Protein AF-A0A524FUI9-F1 (afdb_monomer)

pLDDT: mean 94.09, std 4.34, range [63.5, 97.94]

Solvent-accessible surface area (backbone atoms only — not comparable to full-atom values): 6825 Å² total; per-residue (Å²): 134,60,67,53,51,72,66,49,42,49,51,26,49,53,49,19,54,51,20,47,54,53,11,43,43,25,51,77,42,32,68,63,52,39,66,74,31,50,57,81,75,86,47,66,69,60,36,28,51,50,11,48,54,35,33,50,52,14,52,47,25,48,52,26,44,72,65,36,36,34,75,60,32,49,55,49,49,52,52,48,41,52,49,35,51,52,52,38,52,52,60,58,56,42,69,81,78,55,77,71,49,74,58,25,52,54,47,51,52,49,53,41,52,53,38,49,53,53,35,51,50,50,50,51,46,50,56,52,59,74,74,107

Secondary structure (DSSP, 8-state):
-PBPPHHHHHHHHHHHHHHHHHHHHHHH-HHHHHHHHT-SS--HHHHHHHHHHHHHHHHHHHHHHHH-BHHHHHHHHHHHHHHHHHHHHHHHHHTTT----HHHHHHHHHHHHHHHHHHHHHHHHHHHHHH-

Nearest PDB structures (foldseek):
  2rld-assembly1_B  TM=6.235E-01  e=1.050E+00  Bacteroides thetaiotaomicron VPI-5482
  8esv-assembly1_B  TM=5.122E-01  e=4.784E-01  Homo sapiens
  2rld-assembly1_D  TM=5.253E-01  e=2.842E+00  Bacteroides thetaiotaomicron VPI-5482

Foldseek 3Di:
DDFQDPLLLVLLQVLLVVLLVQLCCQQPPVVVVCVQQVDPDDDSVVSNVVSVVSNVLSVQSVVCSVVRDPVSSLVSLVVLLVVLVVLLVVLVVCVVPDDDDPSNVVVSVVSNVVSVVSNVSSVVSSVVSVVD

Sequence (132 aa):
MTELSKELKIVLIINGIAAFIYGFLFLVIPEIYYDLSDEPYPNVHLQRLWGGTITLLGIFALIAWKRGEWETGKIMVELAMGWLLLVCILSLASFAYVKRSPTNIASTWSDVIVTLIFFLMDLYFYLKQKKG

Structure (mmCIF, N/CA/C/O backbone):
data_AF-A0A524FUI9-F1
#
_entry.id   AF-A0A524FUI9-F1
#
loop_
_atom_site.group_PDB
_atom_site.id
_atom_site.type_symbol
_atom_site.label_atom_id
_atom_site.label_alt_id
_atom_site.label_comp_id
_atom_site.label_asym_id
_atom_site.label_entity_id
_atom_site.label_seq_id
_atom_site.pdbx_PDB_ins_code
_atom_site.Cartn_x
_atom_site.Cartn_y
_atom_site.Cartn_z
_atom_site.occupancy
_atom_site.B_iso_or_equiv
_atom_site.auth_seq_id
_atom_site.auth_comp_id
_atom_site.auth_asym_id
_atom_site.auth_atom_id
_atom_site.pdbx_PDB_model_num
ATOM 1 N N . MET A 1 1 ? -14.002 -3.327 26.709 1.00 63.50 1 MET A N 1
ATOM 2 C CA . MET A 1 1 ? -13.235 -3.428 25.450 1.00 63.50 1 MET A CA 1
ATOM 3 C C . MET A 1 1 ? -13.613 -2.231 24.604 1.00 63.50 1 MET A C 1
ATOM 5 O O . MET A 1 1 ? -14.802 -1.975 24.480 1.00 63.50 1 MET A O 1
ATOM 9 N N . THR A 1 2 ? -12.641 -1.460 24.120 1.00 85.62 2 THR A N 1
ATOM 10 C CA . THR A 1 2 ? -12.917 -0.263 23.310 1.00 85.62 2 THR A CA 1
ATOM 11 C C . THR A 1 2 ? -13.270 -0.688 21.888 1.00 85.62 2 THR A C 1
ATOM 13 O O . THR A 1 2 ? -12.555 -1.493 21.290 1.00 85.62 2 THR A O 1
ATOM 16 N N . GLU A 1 3 ? -14.375 -0.178 21.353 1.00 92.12 3 GLU A N 1
ATOM 17 C CA . GLU A 1 3 ? -14.762 -0.425 19.964 1.00 92.12 3 GLU A CA 1
ATOM 18 C C . GLU A 1 3 ? -14.020 0.506 18.999 1.00 92.12 3 GLU A C 1
ATOM 20 O O . GLU A 1 3 ? -13.681 1.645 19.328 1.00 92.12 3 GLU A O 1
ATOM 25 N N . LEU A 1 4 ? -13.806 0.031 17.771 1.00 93.69 4 LEU A N 1
ATOM 26 C CA . LEU A 1 4 ? -13.337 0.857 16.663 1.00 93.69 4 LEU A CA 1
ATOM 27 C C . LEU A 1 4 ? -14.370 1.939 16.324 1.00 93.69 4 LEU A C 1
ATOM 29 O O . LEU A 1 4 ? -15.551 1.631 16.121 1.00 93.69 4 LEU A O 1
ATOM 33 N N . SER A 1 5 ? -13.911 3.185 16.167 1.00 94.94 5 SER A N 1
ATOM 34 C CA . SER A 1 5 ? -14.737 4.269 15.628 1.00 94.94 5 SER A CA 1
ATOM 35 C C . SER A 1 5 ? -15.309 3.919 14.259 1.00 94.94 5 SER A C 1
ATOM 37 O O . SER A 1 5 ? -14.756 3.129 13.483 1.00 94.94 5 SER A O 1
ATOM 39 N N . LYS A 1 6 ? -16.438 4.555 13.944 1.00 95.19 6 LYS A N 1
ATOM 40 C CA . LYS A 1 6 ? -17.103 4.412 12.650 1.00 95.19 6 LYS A CA 1
ATOM 41 C C . LYS A 1 6 ? -16.163 4.795 11.508 1.00 95.19 6 LYS A C 1
ATOM 43 O O . LYS A 1 6 ? -16.146 4.123 10.482 1.00 95.19 6 LYS A O 1
ATOM 48 N N . GLU A 1 7 ? -15.364 5.836 11.697 1.00 95.44 7 GLU A N 1
ATOM 49 C CA . GLU A 1 7 ? -14.415 6.315 10.701 1.00 95.44 7 GLU A CA 1
ATOM 50 C C . GLU A 1 7 ? -13.291 5.312 10.453 1.00 95.44 7 GLU A C 1
ATOM 52 O O . GLU A 1 7 ? -13.014 4.994 9.301 1.00 95.44 7 GLU A O 1
ATOM 57 N N . LEU A 1 8 ? -12.701 4.732 11.503 1.00 95.06 8 LEU A N 1
ATOM 58 C CA . LEU A 1 8 ? -11.654 3.726 11.327 1.00 95.06 8 LEU A CA 1
ATOM 59 C C . LEU A 1 8 ? -12.200 2.434 10.695 1.00 95.06 8 LEU A C 1
ATOM 61 O O . LEU A 1 8 ? -11.531 1.814 9.874 1.00 95.06 8 LEU A O 1
ATOM 65 N N . LYS A 1 9 ? -13.454 2.062 10.991 1.00 95.69 9 LYS A N 1
ATOM 66 C CA . LYS A 1 9 ? -14.152 0.972 10.285 1.00 95.69 9 LYS A CA 1
ATOM 67 C C . LYS A 1 9 ? -14.295 1.261 8.785 1.00 95.69 9 LYS A C 1
ATOM 69 O O . LYS A 1 9 ? -14.101 0.352 7.983 1.00 95.69 9 LYS A O 1
ATOM 74 N N . ILE A 1 10 ? -14.610 2.501 8.402 1.00 96.44 10 ILE A N 1
ATOM 75 C CA . ILE A 1 10 ? -14.684 2.916 6.991 1.00 96.44 10 ILE A CA 1
ATOM 76 C C . ILE A 1 10 ? -13.304 2.823 6.334 1.00 96.44 10 ILE A C 1
ATOM 78 O O . ILE A 1 10 ? -13.187 2.253 5.255 1.00 96.44 10 ILE A O 1
ATOM 82 N N . VAL A 1 11 ? -12.257 3.311 6.999 1.00 96.06 11 VAL A N 1
ATOM 83 C CA . VAL A 1 11 ? -10.871 3.228 6.509 1.00 96.06 11 VAL A CA 1
ATOM 84 C C . VAL A 1 11 ? -10.448 1.781 6.256 1.00 96.06 11 VAL A C 1
ATOM 86 O O . VAL A 1 11 ? -9.903 1.479 5.199 1.00 96.06 11 VAL A O 1
ATOM 89 N N . LEU A 1 12 ? -10.763 0.859 7.171 1.00 96.25 12 LEU A N 1
ATOM 90 C CA . LEU A 1 12 ? -10.490 -0.570 6.986 1.00 96.25 12 LEU A CA 1
ATOM 91 C C . LEU A 1 12 ? -11.220 -1.156 5.767 1.00 96.25 12 LEU A C 1
ATOM 93 O O . LEU A 1 12 ? -10.640 -1.964 5.046 1.00 96.25 12 LEU A O 1
ATOM 97 N N . ILE A 1 13 ? -12.460 -0.734 5.496 1.00 97.19 13 ILE A N 1
ATOM 98 C CA . ILE A 1 13 ? -13.181 -1.143 4.281 1.00 97.19 13 ILE A CA 1
ATOM 99 C C . ILE A 1 13 ? -12.482 -0.602 3.029 1.00 97.19 13 ILE A C 1
ATOM 101 O O . ILE A 1 13 ? -12.284 -1.357 2.080 1.00 97.19 13 ILE A O 1
ATOM 105 N N . ILE A 1 14 ? -12.100 0.680 3.017 1.00 96.56 14 ILE A N 1
ATOM 106 C CA . ILE A 1 14 ? -11.429 1.306 1.867 1.00 96.56 14 ILE A CA 1
ATOM 107 C C . ILE A 1 14 ? -10.099 0.593 1.585 1.00 96.56 14 ILE A C 1
ATOM 109 O O . ILE A 1 14 ? -9.850 0.211 0.442 1.00 96.56 14 ILE A O 1
ATOM 113 N N . ASN A 1 15 ? -9.294 0.339 2.622 1.00 95.94 15 ASN A N 1
ATOM 114 C CA . ASN A 1 15 ? -8.068 -0.457 2.521 1.00 95.94 15 ASN A CA 1
ATOM 115 C C . ASN A 1 15 ? -8.343 -1.860 1.985 1.00 95.94 15 ASN A C 1
ATOM 117 O O . ASN A 1 15 ? -7.658 -2.308 1.073 1.00 95.94 15 ASN A O 1
ATOM 121 N N . GLY A 1 16 ? -9.364 -2.541 2.511 1.00 96.62 16 GLY A N 1
ATOM 122 C CA . GLY A 1 16 ? -9.769 -3.863 2.041 1.00 96.62 16 GLY A CA 1
ATOM 123 C C . GLY A 1 16 ? -10.095 -3.871 0.548 1.00 96.62 16 GLY A C 1
ATOM 124 O O . GLY A 1 16 ? -9.541 -4.673 -0.196 1.00 96.62 16 GLY A O 1
ATOM 125 N N . ILE A 1 17 ? -10.949 -2.952 0.090 1.00 97.50 17 ILE A N 1
ATOM 126 C CA . ILE A 1 17 ? -11.345 -2.842 -1.322 1.00 97.50 17 ILE A CA 1
ATOM 127 C C . ILE A 1 17 ? -10.130 -2.559 -2.208 1.00 97.50 17 ILE A C 1
ATOM 129 O O . ILE A 1 17 ? -9.925 -3.262 -3.197 1.00 97.50 17 ILE A O 1
ATOM 133 N N . ALA A 1 18 ? -9.310 -1.569 -1.851 1.00 96.00 18 ALA A N 1
ATOM 134 C CA . ALA A 1 18 ? -8.112 -1.233 -2.611 1.00 96.00 18 ALA A CA 1
ATOM 135 C C . ALA A 1 18 ? -7.146 -2.421 -2.680 1.00 96.00 18 ALA A C 1
ATOM 137 O O . ALA A 1 18 ? -6.675 -2.776 -3.759 1.00 96.00 18 ALA A O 1
ATOM 138 N N . ALA A 1 19 ? -6.929 -3.097 -1.553 1.00 96.81 19 ALA A N 1
ATOM 139 C CA . ALA A 1 19 ? -6.092 -4.279 -1.480 1.00 96.81 19 ALA A CA 1
ATOM 140 C C . ALA A 1 19 ? -6.602 -5.420 -2.370 1.00 96.81 19 ALA A C 1
ATOM 142 O O . ALA A 1 19 ? -5.803 -6.071 -3.033 1.00 96.81 19 ALA A O 1
ATOM 143 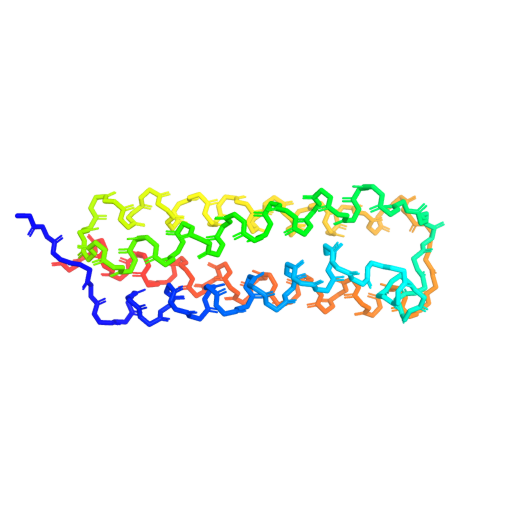N N . PHE A 1 20 ? -7.913 -5.656 -2.458 1.00 97.44 20 PHE A N 1
ATOM 144 C CA . PHE A 1 20 ? -8.436 -6.671 -3.378 1.00 97.44 20 PHE A CA 1
ATOM 145 C C . PHE A 1 20 ? -8.321 -6.264 -4.846 1.00 97.44 20 PHE A C 1
ATOM 147 O O . PHE A 1 20 ? -8.031 -7.124 -5.672 1.00 97.44 20 PHE A O 1
ATOM 154 N N . ILE A 1 21 ? -8.497 -4.982 -5.180 1.00 95.81 21 ILE A N 1
ATOM 155 C CA . ILE A 1 21 ? -8.314 -4.494 -6.554 1.00 95.81 21 ILE A CA 1
ATOM 156 C C . ILE A 1 21 ? -6.854 -4.675 -6.978 1.00 95.81 21 ILE A C 1
ATOM 158 O O . ILE A 1 21 ? -6.581 -5.384 -7.943 1.00 95.81 21 ILE A O 1
ATOM 162 N N . TYR A 1 22 ? -5.908 -4.099 -6.234 1.00 94.25 22 TYR A N 1
ATOM 163 C CA . TYR A 1 22 ? -4.483 -4.216 -6.551 1.00 94.25 22 TYR A CA 1
ATOM 164 C C . TYR A 1 22 ? -3.991 -5.660 -6.427 1.00 94.25 22 TYR A C 1
ATOM 166 O O . TYR A 1 22 ? -3.279 -6.151 -7.299 1.00 94.25 22 TYR A O 1
ATOM 174 N N . GLY A 1 23 ? -4.420 -6.372 -5.387 1.00 95.81 23 GLY A N 1
ATOM 175 C CA . GLY A 1 23 ? -4.128 -7.787 -5.196 1.00 95.81 23 GLY A CA 1
ATOM 176 C C . GLY A 1 23 ? -4.552 -8.622 -6.400 1.00 95.81 23 GLY A C 1
ATOM 177 O O . GLY A 1 23 ? -3.752 -9.406 -6.896 1.00 95.81 23 GLY A O 1
ATOM 178 N N . PHE A 1 24 ? -5.756 -8.401 -6.936 1.00 95.25 24 PHE A N 1
ATOM 179 C CA . PHE A 1 24 ? -6.227 -9.076 -8.145 1.00 95.25 24 PHE A CA 1
ATOM 180 C C . PHE A 1 24 ? -5.373 -8.741 -9.374 1.00 95.25 24 PHE A C 1
ATOM 182 O O . PHE A 1 24 ? -4.984 -9.657 -10.098 1.00 95.25 24 PHE A O 1
ATOM 189 N N . LEU A 1 25 ? -5.039 -7.461 -9.589 1.00 94.00 25 LEU A N 1
ATOM 190 C CA . LEU A 1 25 ? -4.197 -7.034 -10.714 1.00 94.00 25 LEU A CA 1
ATOM 191 C C . LEU A 1 25 ? -2.842 -7.754 -10.707 1.00 94.00 25 LEU A C 1
ATOM 193 O O . LEU A 1 25 ? -2.449 -8.343 -11.709 1.00 94.00 25 LEU A O 1
ATOM 197 N N . PHE A 1 26 ? -2.166 -7.771 -9.559 1.00 93.75 26 PHE A N 1
ATOM 198 C CA . PHE A 1 26 ? -0.837 -8.369 -9.423 1.00 93.75 26 PHE A CA 1
ATOM 199 C C . PHE A 1 26 ? -0.846 -9.902 -9.321 1.00 93.75 26 PHE A C 1
ATOM 201 O O . PHE A 1 26 ? 0.136 -10.551 -9.678 1.00 93.75 26 PHE A O 1
ATOM 208 N N . LEU A 1 27 ? -1.925 -10.506 -8.816 1.00 94.06 27 LEU A N 1
ATOM 209 C CA . LEU A 1 27 ? -1.993 -11.951 -8.583 1.00 94.06 27 LEU A CA 1
ATOM 210 C C . LEU A 1 27 ? -2.586 -12.721 -9.768 1.00 94.06 27 LEU A C 1
ATOM 212 O O . LEU A 1 27 ? -2.107 -13.812 -10.074 1.00 94.06 27 LEU A O 1
ATOM 216 N N . VAL A 1 28 ? -3.616 -12.176 -10.424 1.00 94.81 28 VAL A N 1
ATOM 217 C CA . VAL A 1 28 ? -4.395 -12.882 -11.458 1.00 94.81 28 VAL A CA 1
ATOM 218 C C . VAL A 1 28 ? -3.983 -12.482 -12.871 1.00 94.81 28 VAL A C 1
ATOM 220 O O . VAL A 1 28 ? -3.934 -13.348 -13.740 1.00 94.81 28 VAL A O 1
ATOM 223 N N . ILE A 1 29 ? -3.672 -11.203 -13.098 1.00 94.44 29 ILE A N 1
ATOM 224 C CA . ILE A 1 29 ? -3.285 -10.677 -14.420 1.00 94.44 29 ILE A CA 1
ATOM 225 C C . ILE A 1 29 ? -1.965 -9.872 -14.411 1.00 94.44 29 ILE A C 1
ATOM 227 O O . ILE A 1 29 ? -1.908 -8.785 -14.997 1.00 94.44 29 ILE A O 1
ATOM 231 N N . PRO A 1 30 ? -0.889 -10.382 -13.776 1.00 93.50 30 PRO A N 1
ATOM 232 C CA . PRO A 1 30 ? 0.386 -9.670 -13.665 1.00 93.50 30 PRO A CA 1
ATOM 233 C C . PRO A 1 30 ? 0.998 -9.300 -15.018 1.00 93.50 30 PRO A C 1
ATOM 235 O O . PRO A 1 30 ? 1.579 -8.229 -15.152 1.00 93.50 30 PRO A O 1
ATOM 238 N N . GLU A 1 31 ? 0.831 -10.147 -16.034 1.00 92.75 31 GLU A N 1
ATOM 239 C CA . GLU A 1 31 ? 1.398 -9.945 -17.368 1.00 92.75 31 GLU A CA 1
ATOM 240 C C . GLU A 1 31 ? 0.779 -8.720 -18.063 1.00 92.75 31 GLU A C 1
ATOM 242 O O . GLU A 1 31 ? 1.486 -7.910 -18.654 1.00 92.75 31 GLU A O 1
ATOM 247 N N . ILE A 1 32 ? -0.536 -8.525 -17.913 1.00 91.62 32 ILE A N 1
ATOM 248 C CA . ILE A 1 32 ? -1.240 -7.361 -18.473 1.00 91.62 32 ILE A CA 1
ATOM 249 C C . ILE A 1 32 ? -0.779 -6.079 -17.773 1.00 91.62 32 ILE A C 1
ATOM 251 O O . ILE A 1 32 ? -0.546 -5.058 -18.417 1.00 91.62 32 ILE A O 1
ATOM 255 N N . TYR A 1 33 ? -0.651 -6.121 -16.446 1.00 88.31 33 TYR A N 1
ATOM 256 C CA . TYR A 1 33 ? -0.203 -4.967 -15.667 1.00 88.31 33 TYR A CA 1
ATOM 257 C C . TYR A 1 33 ? 1.249 -4.584 -15.986 1.00 88.31 33 TYR A C 1
ATOM 259 O O . TYR A 1 33 ? 1.578 -3.404 -16.129 1.00 88.31 33 TYR A O 1
ATOM 267 N N . TYR A 1 34 ? 2.106 -5.591 -16.138 1.00 88.31 34 TYR A N 1
ATOM 268 C CA . TYR A 1 34 ? 3.488 -5.448 -16.572 1.00 88.31 34 TYR A CA 1
ATOM 269 C C . TYR A 1 34 ? 3.592 -4.705 -17.913 1.00 88.31 34 TYR A C 1
ATOM 271 O O . TYR A 1 34 ? 4.278 -3.686 -17.994 1.00 88.31 34 TYR A O 1
ATOM 279 N N . ASP A 1 35 ? 2.862 -5.168 -18.930 1.00 91.31 35 ASP A N 1
ATOM 280 C CA . ASP A 1 35 ? 2.903 -4.580 -20.273 1.00 91.31 35 ASP A CA 1
ATOM 281 C C . ASP A 1 35 ? 2.386 -3.130 -20.276 1.00 91.31 35 ASP A C 1
ATOM 283 O O . ASP A 1 35 ? 2.924 -2.267 -20.967 1.00 91.31 35 ASP A O 1
ATOM 287 N N . LEU A 1 36 ? 1.361 -2.835 -19.467 1.00 91.38 36 LEU A N 1
ATOM 288 C CA . LEU A 1 36 ? 0.798 -1.486 -19.331 1.00 91.38 36 LEU A CA 1
ATOM 289 C C . LEU A 1 36 ? 1.756 -0.498 -18.653 1.00 91.38 36 LEU A C 1
ATOM 291 O O . LEU A 1 36 ? 1.747 0.691 -18.978 1.00 91.38 36 LEU A O 1
ATOM 295 N N . SER A 1 37 ? 2.546 -0.973 -17.689 1.00 91.94 37 SER A N 1
ATOM 296 C CA . SER A 1 37 ? 3.455 -0.144 -16.888 1.00 91.94 37 SER A CA 1
ATOM 297 C C . SER A 1 37 ? 4.885 -0.093 -17.434 1.00 91.94 37 SER A C 1
ATOM 299 O O . SER A 1 37 ? 5.708 0.646 -16.884 1.00 91.94 37 SER A O 1
ATOM 301 N N . ASP A 1 38 ? 5.168 -0.830 -18.514 1.00 92.44 38 ASP A N 1
ATOM 302 C CA . ASP A 1 38 ? 6.473 -0.911 -19.181 1.00 92.44 38 ASP A CA 1
ATOM 303 C C . ASP A 1 38 ? 7.609 -1.192 -18.181 1.00 92.44 38 ASP A C 1
ATOM 305 O O . ASP A 1 38 ? 8.578 -0.437 -18.047 1.00 92.44 38 ASP A O 1
ATOM 309 N N . GLU A 1 39 ? 7.431 -2.236 -17.364 1.00 89.12 39 GLU A N 1
ATOM 310 C CA . GLU A 1 39 ? 8.356 -2.517 -16.268 1.00 89.12 39 GLU A CA 1
ATOM 311 C C . GLU A 1 39 ? 9.743 -2.956 -16.797 1.00 89.12 39 GLU A C 1
ATOM 313 O O . GLU A 1 39 ? 9.851 -3.779 -17.709 1.00 89.12 39 GLU A O 1
ATOM 318 N N . PRO A 1 40 ? 10.852 -2.449 -16.229 1.00 87.12 40 PRO A N 1
ATOM 319 C CA . PRO A 1 40 ? 12.189 -2.718 -16.768 1.00 87.12 40 PRO A CA 1
ATOM 320 C C . PRO A 1 40 ? 12.696 -4.146 -16.517 1.00 87.12 40 PRO A C 1
ATOM 322 O O . PRO A 1 40 ? 13.588 -4.613 -17.224 1.00 87.12 40 PRO A O 1
ATOM 325 N N . TYR A 1 41 ? 12.157 -4.839 -15.509 1.00 86.94 41 TYR A N 1
ATOM 326 C CA . TYR A 1 41 ? 12.590 -6.181 -15.106 1.00 86.94 41 TYR A CA 1
ATOM 327 C C . TYR A 1 41 ? 11.374 -7.071 -14.789 1.00 86.94 41 TYR A C 1
ATOM 329 O O . TYR A 1 41 ? 11.106 -7.322 -13.611 1.00 86.94 41 TYR A O 1
ATOM 337 N N . PRO A 1 42 ? 10.623 -7.549 -15.806 1.00 84.06 42 PRO A N 1
ATOM 338 C CA . PRO A 1 42 ? 9.456 -8.404 -15.590 1.00 84.06 42 PRO A CA 1
ATOM 339 C C . PRO A 1 42 ? 9.808 -9.633 -14.763 1.00 84.06 42 PRO A C 1
ATOM 341 O O . PRO A 1 42 ? 10.639 -10.453 -15.159 1.00 84.06 42 PRO A O 1
ATOM 344 N N . ASN A 1 43 ? 9.117 -9.810 -13.643 1.00 90.50 43 ASN A N 1
ATOM 345 C CA . ASN A 1 43 ? 9.133 -11.066 -12.913 1.00 90.50 43 ASN A CA 1
ATOM 346 C C . ASN A 1 43 ? 7.736 -11.373 -12.379 1.00 90.50 43 ASN A C 1
ATOM 348 O O . ASN A 1 43 ? 7.335 -10.918 -11.307 1.00 90.50 43 ASN A O 1
ATOM 352 N N . VAL A 1 44 ? 7.019 -12.210 -13.126 1.00 90.94 44 VAL A N 1
ATOM 353 C CA . VAL A 1 44 ? 5.645 -12.620 -12.819 1.00 90.94 44 VAL A CA 1
ATOM 354 C C . VAL A 1 44 ? 5.535 -13.264 -11.434 1.00 90.94 44 VAL A C 1
ATOM 356 O O . VAL A 1 44 ? 4.556 -13.047 -10.724 1.00 90.94 44 VAL A O 1
ATOM 359 N N . HIS A 1 45 ? 6.539 -14.028 -10.994 1.00 92.69 45 HIS A N 1
ATOM 360 C CA . HIS A 1 45 ? 6.513 -14.637 -9.662 1.00 92.69 45 HIS A CA 1
ATOM 361 C C . HIS A 1 45 ? 6.615 -13.591 -8.551 1.00 92.69 45 HIS A C 1
ATOM 363 O O . HIS A 1 45 ? 5.904 -13.696 -7.551 1.00 92.69 45 HIS A O 1
ATOM 369 N N . LEU A 1 46 ? 7.460 -12.574 -8.734 1.00 91.44 46 LEU A N 1
ATOM 370 C CA . LEU A 1 46 ? 7.597 -11.479 -7.776 1.00 91.44 46 LEU A CA 1
ATOM 371 C C . LEU A 1 46 ? 6.326 -10.622 -7.722 1.00 91.44 46 LEU A C 1
ATOM 373 O O . LEU A 1 46 ? 5.870 -10.281 -6.634 1.00 91.44 46 LEU A O 1
ATOM 377 N N . GLN A 1 47 ? 5.710 -10.342 -8.871 1.00 92.12 47 GLN A N 1
ATOM 378 C CA . GLN A 1 47 ? 4.434 -9.624 -8.943 1.00 92.12 47 GLN A CA 1
ATOM 379 C C . GLN A 1 47 ? 3.306 -10.407 -8.262 1.00 92.12 47 GLN A C 1
ATOM 381 O O . GLN A 1 47 ? 2.570 -9.851 -7.453 1.00 92.12 47 GLN A O 1
ATOM 386 N N . ARG A 1 48 ? 3.209 -11.723 -8.483 1.00 94.88 48 ARG A N 1
ATOM 387 C CA . ARG A 1 48 ? 2.209 -12.555 -7.792 1.00 94.88 48 ARG A CA 1
ATOM 388 C C . ARG A 1 48 ? 2.446 -12.618 -6.288 1.00 94.88 48 ARG A C 1
ATOM 390 O O . ARG A 1 48 ? 1.482 -12.587 -5.525 1.00 94.88 48 ARG A O 1
ATOM 397 N N . LEU A 1 49 ? 3.707 -12.672 -5.851 1.00 94.88 49 LEU A N 1
ATOM 398 C CA . LEU A 1 49 ? 4.055 -12.567 -4.433 1.00 94.88 49 LEU A CA 1
ATOM 399 C C . LEU A 1 49 ? 3.574 -11.230 -3.860 1.00 94.88 49 LEU A C 1
ATOM 401 O O . LEU A 1 49 ? 2.922 -11.211 -2.817 1.00 94.88 49 LEU A O 1
ATOM 405 N N . TRP A 1 50 ? 3.835 -10.132 -4.568 1.00 93.00 50 TRP A N 1
ATOM 406 C CA . TRP A 1 50 ? 3.369 -8.800 -4.199 1.00 93.00 50 TRP A CA 1
ATOM 407 C C . TRP A 1 50 ? 1.844 -8.743 -4.072 1.00 93.00 50 TRP A C 1
ATOM 409 O O . TRP A 1 50 ? 1.327 -8.396 -3.007 1.00 93.00 50 TRP A O 1
ATOM 419 N N . GLY A 1 51 ? 1.121 -9.207 -5.095 1.00 95.56 51 GLY A N 1
ATOM 420 C CA . GLY A 1 51 ? -0.338 -9.322 -5.077 1.00 95.56 51 GLY A CA 1
ATOM 421 C C . GLY A 1 51 ? -0.854 -10.181 -3.922 1.00 95.56 51 GLY A C 1
ATOM 422 O O . GLY A 1 51 ? -1.857 -9.836 -3.296 1.00 95.56 51 GLY A O 1
ATOM 423 N N . GLY A 1 52 ? -0.136 -11.249 -3.566 1.00 97.00 52 GLY A N 1
ATOM 424 C CA . GLY A 1 52 ? -0.435 -12.080 -2.402 1.00 97.00 52 GLY A CA 1
ATOM 425 C C . GLY A 1 52 ? -0.313 -11.314 -1.084 1.00 97.00 52 GLY A C 1
ATOM 426 O O . GLY A 1 52 ? -1.220 -11.383 -0.255 1.00 97.00 52 GLY A O 1
ATOM 427 N N . THR A 1 53 ? 0.759 -10.534 -0.902 1.00 96.38 53 THR A N 1
ATOM 428 C CA . THR A 1 53 ? 0.938 -9.714 0.311 1.00 96.38 53 THR A CA 1
ATOM 429 C C . THR A 1 53 ? -0.136 -8.636 0.447 1.00 96.38 53 THR A C 1
ATOM 431 O O . THR A 1 53 ? -0.703 -8.482 1.527 1.00 96.38 53 THR A O 1
ATOM 434 N N . ILE A 1 54 ? -0.490 -7.963 -0.653 1.00 96.25 54 ILE A N 1
ATOM 435 C CA . ILE A 1 54 ? -1.564 -6.963 -0.676 1.00 96.25 54 ILE A CA 1
ATOM 436 C C . ILE A 1 54 ? -2.905 -7.622 -0.341 1.00 96.25 54 ILE A C 1
ATOM 438 O O . ILE A 1 54 ? -3.626 -7.152 0.536 1.00 96.25 54 ILE A O 1
ATOM 442 N N . THR A 1 55 ? -3.228 -8.745 -0.985 1.00 97.44 55 THR A N 1
ATOM 443 C CA . THR A 1 55 ? -4.482 -9.472 -0.735 1.00 97.44 55 THR A CA 1
ATOM 444 C C . THR A 1 55 ? -4.594 -9.895 0.730 1.00 97.44 55 THR A C 1
ATOM 446 O O . THR A 1 55 ? -5.658 -9.763 1.337 1.00 97.44 55 THR A O 1
ATOM 449 N N . LEU A 1 56 ? -3.492 -10.356 1.332 1.00 97.12 56 LEU A N 1
ATOM 450 C CA . LEU A 1 56 ? -3.453 -10.732 2.742 1.00 97.12 56 LEU A CA 1
ATOM 451 C C . LEU A 1 56 ? -3.732 -9.537 3.669 1.00 97.12 56 LEU A C 1
ATOM 453 O O . LEU A 1 56 ? -4.500 -9.679 4.621 1.00 97.12 56 LEU A O 1
ATOM 457 N N . LEU A 1 57 ? -3.185 -8.354 3.368 1.00 95.69 57 LEU A N 1
ATOM 458 C CA . LEU A 1 57 ? -3.518 -7.122 4.095 1.00 95.69 57 LEU A CA 1
ATOM 459 C C . LEU A 1 57 ? -5.005 -6.772 3.969 1.00 95.69 57 LE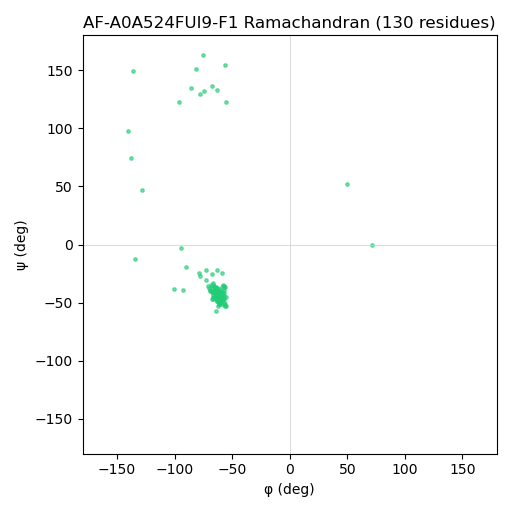U A C 1
ATOM 461 O O . LEU A 1 57 ? -5.632 -6.413 4.964 1.00 95.69 57 LEU A O 1
ATOM 465 N N . GLY A 1 58 ? -5.595 -6.952 2.784 1.00 96.50 58 GLY A N 1
ATOM 466 C CA . GLY A 1 58 ? -7.032 -6.770 2.571 1.00 96.50 58 GLY A CA 1
ATOM 467 C C . GLY A 1 58 ? -7.886 -7.714 3.423 1.00 96.50 58 GLY A C 1
ATOM 468 O O . GLY A 1 58 ? -8.851 -7.286 4.059 1.00 96.50 58 GLY A O 1
ATOM 469 N N . ILE A 1 59 ? -7.494 -8.989 3.517 1.00 96.88 59 ILE A N 1
ATOM 470 C CA . ILE A 1 59 ? -8.143 -9.975 4.395 1.00 96.88 59 ILE A CA 1
ATOM 471 C C . ILE A 1 59 ? -8.045 -9.539 5.862 1.00 96.88 59 ILE A C 1
ATOM 473 O O . ILE A 1 59 ? -9.047 -9.564 6.580 1.00 96.88 59 ILE A O 1
ATOM 477 N N . PHE A 1 60 ? -6.868 -9.106 6.318 1.00 96.00 60 PHE A N 1
ATOM 478 C CA . PHE A 1 60 ? -6.686 -8.625 7.687 1.00 96.00 60 PHE A CA 1
ATOM 479 C C . PHE A 1 60 ? -7.503 -7.368 7.989 1.00 96.00 60 PHE A C 1
ATOM 481 O O . PHE A 1 60 ? -8.094 -7.280 9.068 1.00 96.00 60 PHE A O 1
ATOM 488 N N . ALA A 1 61 ? -7.630 -6.451 7.029 1.00 95.25 61 ALA A N 1
ATOM 489 C CA . ALA A 1 61 ? -8.489 -5.281 7.162 1.00 95.25 61 ALA A CA 1
ATOM 490 C C . ALA A 1 61 ? -9.965 -5.678 7.354 1.00 95.25 61 ALA A C 1
ATOM 492 O O . ALA A 1 61 ? -10.632 -5.168 8.257 1.00 95.25 61 ALA A O 1
ATOM 493 N N . LEU A 1 62 ? -10.462 -6.656 6.585 1.00 95.19 62 LEU A N 1
ATOM 494 C CA . LEU A 1 62 ? -11.823 -7.183 6.748 1.00 95.19 62 LEU A CA 1
ATOM 495 C C . LEU A 1 62 ? -12.027 -7.912 8.083 1.00 95.19 62 LEU A C 1
ATOM 497 O O . LEU A 1 62 ? -13.086 -7.776 8.700 1.00 95.19 62 LEU A O 1
ATOM 501 N N . ILE A 1 63 ? -11.032 -8.671 8.554 1.00 95.38 63 ILE A N 1
ATOM 502 C CA . ILE A 1 63 ? -11.087 -9.344 9.861 1.00 95.38 63 ILE A CA 1
ATOM 503 C C . ILE A 1 63 ? -11.158 -8.312 10.992 1.00 95.38 63 ILE A C 1
ATOM 505 O O . ILE A 1 63 ? -12.002 -8.446 11.881 1.00 95.38 63 ILE A O 1
ATOM 509 N N . ALA A 1 64 ? -10.314 -7.277 10.950 1.00 94.88 64 ALA A N 1
ATOM 510 C CA . ALA A 1 64 ? -10.332 -6.182 11.918 1.00 94.88 64 ALA A CA 1
ATOM 511 C C . ALA A 1 64 ? -11.678 -5.448 11.915 1.00 94.88 64 ALA A C 1
ATOM 513 O O . ALA A 1 64 ? -12.268 -5.229 12.974 1.00 94.88 64 ALA A O 1
ATOM 514 N N . TRP A 1 65 ? -12.197 -5.136 10.725 1.00 96.44 65 TRP A N 1
ATOM 515 C CA . TRP A 1 65 ? -13.497 -4.494 10.560 1.00 96.44 65 TRP A CA 1
ATOM 516 C C . TRP A 1 65 ? -14.635 -5.331 11.159 1.00 96.44 65 TRP A C 1
ATOM 518 O O . TRP A 1 65 ? -15.436 -4.810 11.935 1.00 96.44 65 TRP A O 1
ATOM 528 N N . LYS A 1 66 ? -14.672 -6.636 10.851 1.00 95.25 66 LYS A N 1
ATOM 529 C CA . LYS A 1 66 ? -15.702 -7.562 11.342 1.00 95.25 66 LYS A CA 1
ATOM 530 C C . LYS A 1 66 ? -15.647 -7.745 12.857 1.00 95.25 66 LYS A C 1
ATOM 532 O O . LYS A 1 66 ? -16.696 -7.854 13.485 1.00 95.25 66 LYS A O 1
ATOM 537 N N . ARG A 1 67 ? -14.446 -7.815 13.441 1.00 94.06 67 ARG A N 1
ATOM 538 C CA . ARG A 1 67 ? -14.277 -7.951 14.896 1.00 94.06 67 ARG A CA 1
ATOM 539 C C . ARG A 1 67 ? -14.665 -6.676 15.633 1.00 94.06 67 ARG A C 1
ATOM 541 O O . ARG A 1 67 ? -15.244 -6.758 16.704 1.00 94.06 67 ARG A O 1
ATOM 548 N N . GLY A 1 68 ? -14.365 -5.506 15.072 1.00 92.62 68 GLY A N 1
ATOM 549 C CA . GLY A 1 68 ? -14.777 -4.227 15.654 1.00 92.62 68 GLY A CA 1
ATOM 550 C C . GLY A 1 68 ? -14.038 -3.831 16.940 1.00 92.62 68 GLY A C 1
ATOM 551 O O . GLY A 1 68 ? -14.312 -2.759 17.473 1.00 92.62 68 GLY A O 1
ATOM 552 N N . GLU A 1 69 ? -13.106 -4.652 1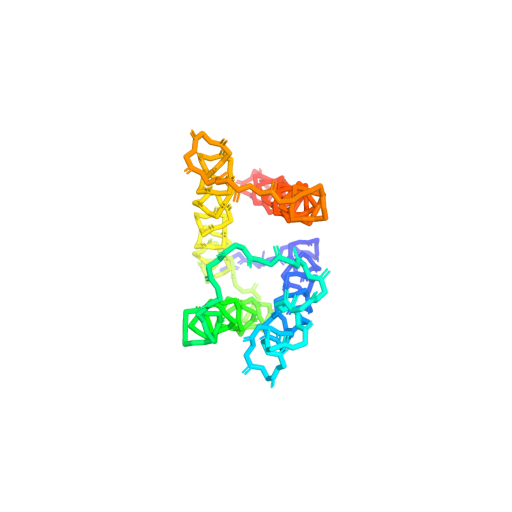7.426 1.00 94.31 69 GLU A N 1
ATOM 553 C CA . GLU A 1 69 ? -12.337 -4.434 18.654 1.00 94.31 69 GLU A CA 1
ATOM 554 C C . GLU A 1 69 ? -11.093 -3.580 18.392 1.00 94.31 69 GLU A C 1
ATOM 556 O O . GLU A 1 69 ? -10.333 -3.850 17.457 1.00 94.31 69 GLU A O 1
ATOM 561 N N . TRP A 1 70 ? -10.840 -2.591 19.254 1.00 93.50 70 TRP A N 1
ATOM 562 C CA . TRP A 1 70 ? -9.689 -1.697 19.124 1.00 93.50 70 TRP A CA 1
ATOM 563 C C . TRP A 1 70 ? -8.353 -2.437 19.133 1.00 93.50 70 TRP A C 1
ATOM 565 O O . TRP A 1 70 ? -7.551 -2.200 18.242 1.00 93.50 70 TRP A O 1
ATOM 575 N N . GLU A 1 71 ? -8.116 -3.358 20.070 1.00 92.12 71 GLU A N 1
ATOM 576 C CA . GLU A 1 71 ? -6.818 -4.049 20.166 1.00 92.12 71 GLU A CA 1
ATOM 577 C C . GLU A 1 71 ? -6.502 -4.866 18.908 1.00 92.12 71 GLU A C 1
ATOM 579 O O . GLU A 1 71 ? -5.383 -4.815 18.395 1.00 92.12 71 GLU A O 1
ATOM 584 N N . THR A 1 72 ? -7.504 -5.556 18.349 1.00 89.44 72 THR A N 1
ATOM 585 C CA . THR A 1 72 ? -7.325 -6.267 17.079 1.00 89.44 72 THR A CA 1
ATOM 586 C C . THR A 1 72 ? -7.101 -5.278 15.930 1.00 89.44 72 THR A C 1
ATOM 588 O O . THR A 1 72 ? -6.181 -5.457 15.136 1.00 89.44 72 THR A O 1
ATOM 591 N N . GLY A 1 73 ? -7.918 -4.224 15.830 1.00 91.94 73 GLY A N 1
ATOM 592 C CA . GLY A 1 73 ? -7.804 -3.242 14.750 1.00 91.94 73 GLY A CA 1
ATOM 593 C C . GLY A 1 73 ? -6.495 -2.456 14.780 1.00 91.94 73 GLY A C 1
ATOM 594 O O . GLY A 1 73 ? -5.896 -2.234 13.734 1.00 91.94 73 GLY A O 1
ATOM 595 N N . LYS A 1 74 ? -6.010 -2.105 15.971 1.00 93.94 74 LYS A N 1
ATOM 596 C CA . LYS A 1 74 ? -4.758 -1.384 16.202 1.00 93.94 74 LYS A CA 1
ATOM 597 C C . LYS A 1 74 ? -3.576 -2.112 15.569 1.00 93.94 74 LYS A C 1
ATOM 599 O O . LYS A 1 74 ? -2.865 -1.510 14.773 1.00 93.94 74 LYS A O 1
ATOM 604 N N . ILE A 1 75 ? -3.410 -3.400 15.878 1.00 93.88 75 ILE A N 1
ATOM 605 C CA . ILE A 1 75 ? -2.310 -4.216 15.342 1.00 93.88 75 ILE A CA 1
ATOM 606 C C . ILE A 1 75 ? -2.392 -4.291 13.812 1.00 93.88 75 ILE A C 1
ATOM 608 O O . ILE A 1 75 ? -1.376 -4.179 13.130 1.00 93.88 75 ILE A O 1
ATOM 612 N N . MET A 1 76 ? -3.598 -4.443 13.258 1.00 93.81 76 MET A N 1
ATOM 613 C CA . MET A 1 76 ? -3.776 -4.551 11.805 1.00 93.81 76 MET A CA 1
ATOM 614 C C . MET A 1 76 ? -3.475 -3.235 11.082 1.00 93.81 76 MET A C 1
ATOM 616 O O . MET A 1 76 ? -2.841 -3.253 10.030 1.00 93.81 76 MET A O 1
ATOM 620 N N . VAL A 1 77 ? -3.872 -2.097 11.655 1.00 95.06 77 VAL A N 1
ATOM 621 C CA . VAL A 1 77 ? -3.558 -0.771 11.103 1.00 95.06 77 VAL A CA 1
ATOM 622 C C . VAL A 1 77 ? -2.062 -0.472 11.228 1.00 95.06 77 VAL A C 1
ATOM 624 O O . VAL A 1 77 ? -1.467 0.039 10.288 1.00 95.06 77 VAL A O 1
ATOM 627 N N . GLU A 1 78 ? -1.414 -0.839 12.338 1.00 96.62 78 GLU A N 1
ATOM 628 C CA . GLU A 1 78 ? 0.045 -0.716 12.495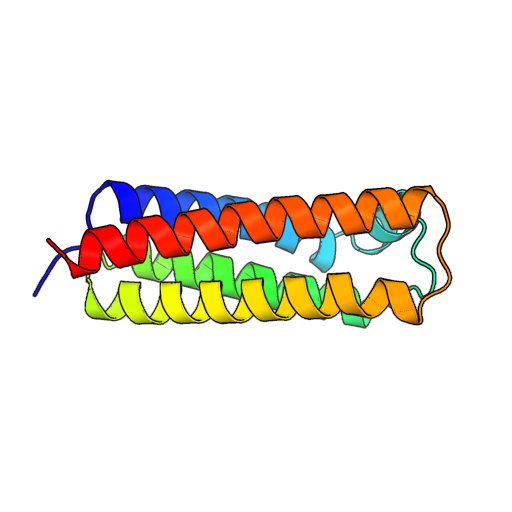 1.00 96.62 78 GLU A CA 1
ATOM 629 C C . GLU A 1 78 ? 0.809 -1.546 11.457 1.00 96.62 78 GLU A C 1
ATOM 631 O O . GLU A 1 78 ? 1.768 -1.053 10.860 1.00 96.62 78 GLU A O 1
ATOM 636 N N . LEU A 1 79 ? 0.356 -2.775 11.193 1.00 96.06 79 LEU A N 1
ATOM 637 C CA . LEU A 1 79 ? 0.924 -3.628 10.151 1.00 96.06 79 LEU A CA 1
ATOM 638 C C . LEU A 1 79 ? 0.753 -3.008 8.757 1.00 96.06 79 LEU A C 1
ATOM 640 O O . LEU A 1 79 ? 1.716 -2.970 7.991 1.00 96.06 79 LEU A O 1
ATOM 644 N N . ALA A 1 80 ? -0.442 -2.499 8.439 1.00 95.81 80 ALA A N 1
ATOM 645 C CA . ALA A 1 80 ? -0.716 -1.833 7.168 1.00 95.81 80 ALA A CA 1
ATOM 646 C C . ALA A 1 80 ? 0.154 -0.580 6.990 1.00 95.81 80 ALA A C 1
ATOM 648 O O . ALA A 1 80 ? 0.835 -0.452 5.976 1.00 95.81 80 ALA A O 1
ATOM 649 N N . MET A 1 81 ? 0.228 0.289 8.004 1.00 97.38 81 MET A N 1
ATOM 650 C CA . MET A 1 81 ? 1.092 1.473 7.988 1.00 97.38 81 MET A CA 1
ATOM 651 C C . MET A 1 81 ? 2.566 1.104 7.791 1.00 97.38 81 MET A C 1
ATOM 653 O O . MET A 1 81 ? 3.253 1.741 6.995 1.00 97.38 81 MET A O 1
ATOM 657 N N . GLY A 1 82 ? 3.054 0.074 8.490 1.00 97.50 82 GLY A N 1
ATOM 658 C CA . GLY A 1 82 ? 4.426 -0.410 8.341 1.00 97.50 82 GLY A CA 1
ATOM 659 C C . GLY A 1 82 ? 4.708 -0.921 6.930 1.00 97.50 82 GLY A C 1
ATOM 660 O O . GLY A 1 82 ? 5.727 -0.564 6.338 1.00 97.50 82 GLY A O 1
ATOM 661 N N . TRP A 1 83 ? 3.785 -1.701 6.363 1.00 96.50 83 TRP A N 1
ATOM 662 C CA . TRP A 1 83 ? 3.894 -2.186 4.991 1.00 96.50 83 TRP A CA 1
ATOM 663 C C . TRP A 1 83 ? 3.891 -1.026 3.985 1.00 96.50 83 TRP A C 1
ATOM 665 O O . TRP A 1 83 ? 4.843 -0.903 3.219 1.00 96.50 83 TRP A O 1
ATOM 675 N N . LEU A 1 84 ? 2.903 -0.123 4.045 1.00 96.81 84 LEU A N 1
ATOM 676 C CA . LEU A 1 84 ? 2.781 1.043 3.155 1.00 96.81 84 LEU A CA 1
ATOM 677 C C . LEU A 1 84 ? 4.025 1.942 3.212 1.00 96.81 84 LEU A C 1
ATOM 679 O O . LEU A 1 84 ? 4.519 2.394 2.179 1.00 96.81 84 LEU A O 1
ATOM 683 N N . LEU A 1 85 ? 4.573 2.170 4.408 1.00 97.38 85 LEU A N 1
ATOM 684 C CA . LEU A 1 85 ? 5.795 2.953 4.578 1.00 97.38 85 LEU A CA 1
ATOM 685 C C . LEU A 1 85 ? 6.992 2.292 3.882 1.00 97.38 85 LEU A C 1
ATOM 687 O O . LEU A 1 85 ? 7.728 2.968 3.163 1.00 97.38 85 LEU A O 1
ATOM 691 N N . LEU A 1 86 ? 7.174 0.979 4.057 1.00 97.12 86 LEU A N 1
ATOM 692 C CA . LEU A 1 86 ? 8.247 0.235 3.394 1.00 97.12 86 LEU A CA 1
ATOM 693 C C . LEU A 1 86 ? 8.090 0.260 1.871 1.00 97.12 86 LEU A C 1
ATOM 695 O O . LEU A 1 86 ? 9.065 0.524 1.171 1.00 97.12 86 LEU A O 1
ATOM 699 N N . VAL A 1 87 ? 6.874 0.057 1.358 1.00 95.56 87 VAL A N 1
ATOM 700 C CA . VAL A 1 87 ? 6.573 0.152 -0.080 1.00 95.56 87 VAL A CA 1
ATOM 701 C C . VAL A 1 87 ? 6.946 1.524 -0.626 1.00 95.56 87 VAL A C 1
ATOM 703 O O . VAL A 1 87 ? 7.610 1.620 -1.658 1.00 95.56 87 VAL A O 1
ATOM 706 N N . CYS A 1 88 ? 6.556 2.588 0.076 1.00 96.19 88 CYS A N 1
ATOM 707 C CA . CYS A 1 88 ? 6.841 3.958 -0.328 1.00 96.19 88 CYS A CA 1
ATOM 708 C C . CYS A 1 88 ? 8.355 4.221 -0.374 1.00 96.19 88 CYS A C 1
ATOM 710 O O . CYS A 1 88 ? 8.865 4.727 -1.373 1.00 96.19 88 CYS A O 1
ATOM 712 N N . ILE A 1 89 ? 9.097 3.798 0.658 1.00 96.56 89 ILE A N 1
ATOM 713 C CA . ILE A 1 89 ? 10.561 3.928 0.710 1.00 96.56 89 ILE A CA 1
ATOM 714 C C . ILE A 1 89 ? 11.223 3.164 -0.439 1.00 96.56 89 ILE A C 1
ATOM 716 O O . ILE A 1 89 ? 12.082 3.721 -1.119 1.00 96.56 89 ILE A O 1
ATOM 720 N N . LEU A 1 90 ? 10.829 1.910 -0.680 1.00 95.31 90 LEU A N 1
ATOM 721 C CA . LEU A 1 90 ? 11.389 1.096 -1.760 1.00 95.31 90 LEU A CA 1
ATOM 722 C C . LEU A 1 90 ? 11.094 1.708 -3.134 1.00 95.31 90 LEU A C 1
ATOM 724 O O . LEU A 1 90 ? 11.993 1.810 -3.971 1.00 95.31 90 LEU A O 1
ATOM 728 N N . SER A 1 91 ? 9.867 2.189 -3.339 1.00 94.50 91 SER A N 1
ATOM 729 C CA . SER A 1 91 ? 9.446 2.8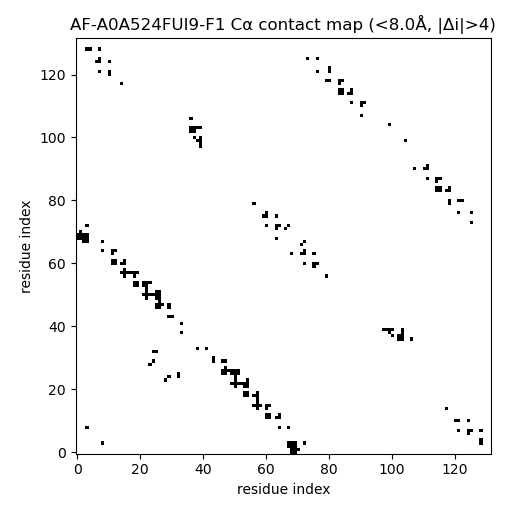48 -4.579 1.00 94.50 91 SER A CA 1
ATOM 730 C C . SER A 1 91 ? 10.238 4.132 -4.824 1.00 94.50 91 SER A C 1
ATOM 732 O O . SER A 1 91 ? 10.737 4.346 -5.925 1.00 94.50 91 SER A O 1
ATOM 734 N N . LEU A 1 92 ? 10.463 4.950 -3.795 1.00 96.12 92 LEU A N 1
ATOM 735 C CA . LEU A 1 92 ? 11.294 6.150 -3.906 1.00 96.12 92 LEU A CA 1
ATOM 736 C C . LEU A 1 92 ? 12.772 5.814 -4.149 1.00 96.12 92 LEU A C 1
ATOM 738 O O . LEU A 1 92 ? 13.391 6.369 -5.056 1.00 96.12 92 LEU A O 1
ATOM 742 N N . ALA A 1 93 ? 13.333 4.874 -3.386 1.00 96.12 93 ALA A N 1
ATOM 743 C CA . ALA A 1 93 ? 14.730 4.465 -3.514 1.00 96.12 93 ALA A CA 1
ATOM 744 C C . ALA A 1 93 ? 15.036 3.933 -4.918 1.00 96.12 93 ALA A C 1
ATOM 746 O O . ALA A 1 93 ? 16.102 4.200 -5.470 1.00 96.12 93 ALA A O 1
ATOM 747 N N . SER A 1 94 ? 14.081 3.227 -5.521 1.00 93.94 94 SER A N 1
ATOM 748 C CA . SER A 1 94 ? 14.236 2.630 -6.842 1.00 93.94 94 SER A CA 1
ATOM 749 C C . SER A 1 94 ? 14.543 3.639 -7.958 1.00 93.94 94 SER A C 1
ATOM 751 O O . SER A 1 94 ? 15.184 3.274 -8.941 1.00 93.94 94 SER A O 1
ATOM 753 N N . PHE A 1 95 ? 14.167 4.918 -7.811 1.00 94.12 95 PHE A N 1
ATOM 754 C CA . PHE A 1 95 ? 14.532 5.973 -8.772 1.00 94.12 95 PHE A CA 1
ATOM 755 C C . PHE A 1 95 ? 16.038 6.219 -8.876 1.00 94.12 95 PHE A C 1
ATOM 757 O O . PHE A 1 95 ? 16.492 6.728 -9.897 1.00 94.12 95 PHE A O 1
ATOM 764 N N . ALA A 1 96 ? 16.820 5.847 -7.861 1.00 94.12 96 ALA A N 1
ATOM 765 C CA . ALA A 1 96 ? 18.261 6.065 -7.867 1.00 94.12 96 ALA A CA 1
ATOM 766 C C . ALA A 1 96 ? 19.034 5.038 -8.714 1.00 94.12 96 ALA A C 1
ATOM 768 O O . ALA A 1 96 ? 20.145 5.332 -9.148 1.00 94.12 96 ALA A O 1
ATOM 769 N N . TYR A 1 97 ? 18.485 3.837 -8.933 1.00 90.94 97 TYR A N 1
ATOM 770 C CA . TYR A 1 97 ? 19.240 2.717 -9.516 1.00 90.94 97 TYR A CA 1
ATOM 771 C C . TYR A 1 97 ? 18.520 1.947 -10.630 1.00 90.94 97 TYR A C 1
ATOM 773 O O . TYR A 1 97 ? 19.167 1.181 -11.343 1.00 90.94 97 TYR A O 1
ATOM 781 N N . VAL A 1 98 ? 17.214 2.146 -10.829 1.00 92.06 98 VAL A N 1
ATOM 782 C CA . VAL A 1 98 ? 16.458 1.488 -11.903 1.00 92.06 98 VAL A CA 1
ATOM 783 C C . VAL A 1 98 ? 16.355 2.417 -13.112 1.00 92.06 98 VAL A C 1
ATOM 785 O O . VAL A 1 98 ? 15.830 3.525 -13.015 1.00 92.06 98 VAL A O 1
ATOM 788 N N . LYS A 1 99 ? 16.826 1.958 -14.278 1.00 92.31 99 LYS A N 1
ATOM 789 C CA . LYS A 1 99 ? 16.569 2.641 -15.555 1.00 92.31 99 LYS A CA 1
ATOM 790 C C . LYS A 1 99 ? 15.121 2.398 -15.969 1.00 92.31 99 LYS A C 1
ATOM 792 O O . LYS A 1 99 ? 14.667 1.259 -15.939 1.00 92.31 99 LYS A O 1
ATOM 797 N N . ARG A 1 100 ? 14.411 3.457 -16.356 1.00 92.00 100 ARG A N 1
ATOM 798 C CA . ARG A 1 100 ? 12.964 3.425 -16.600 1.00 92.00 100 ARG A CA 1
ATOM 799 C C . ARG A 1 100 ? 12.579 4.158 -17.866 1.00 92.00 100 ARG A C 1
ATOM 801 O O . ARG A 1 100 ? 13.202 5.162 -18.212 1.00 92.00 100 ARG A O 1
ATOM 808 N N . SER A 1 101 ? 11.506 3.699 -18.494 1.00 94.81 101 SER A N 1
ATOM 809 C CA . SER A 1 101 ? 10.785 4.495 -19.476 1.00 94.81 101 SER A CA 1
ATOM 810 C C . SER A 1 101 ? 9.944 5.588 -18.797 1.00 94.81 101 SER A C 1
ATOM 812 O O . SER A 1 10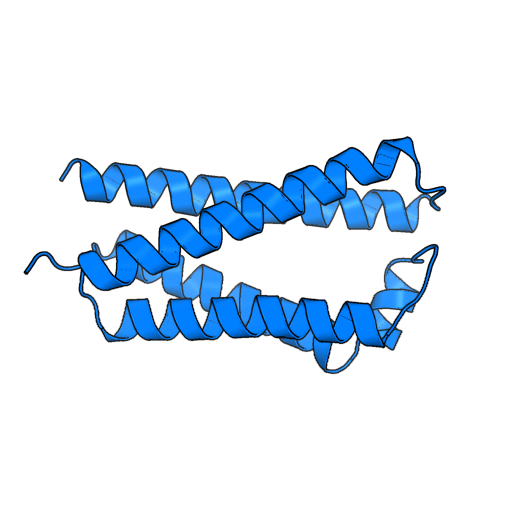1 ? 9.667 5.509 -17.593 1.00 94.81 101 SER A O 1
ATOM 814 N N . PRO A 1 102 ? 9.496 6.613 -19.545 1.00 95.25 102 PRO A N 1
ATOM 815 C CA . PRO A 1 102 ? 8.572 7.620 -19.024 1.00 95.25 102 PR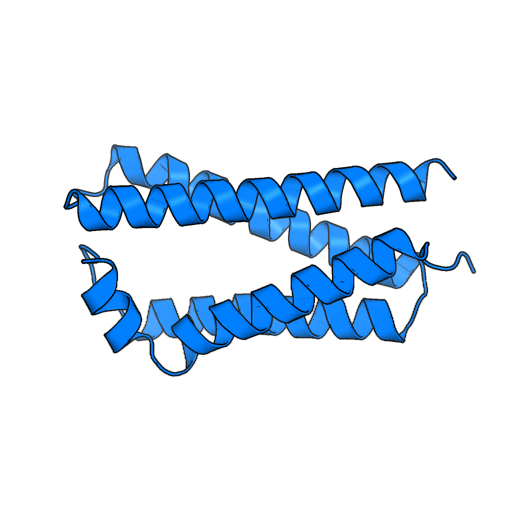O A CA 1
ATOM 816 C C . PRO A 1 102 ? 7.271 7.020 -18.467 1.00 95.25 102 PRO A C 1
ATOM 818 O O . PRO A 1 102 ? 6.774 7.487 -17.443 1.00 95.25 102 PRO A O 1
ATOM 821 N N . THR A 1 103 ? 6.755 5.960 -19.100 1.00 95.50 103 THR A N 1
ATOM 822 C CA . THR A 1 103 ? 5.550 5.240 -18.661 1.00 95.50 103 THR A CA 1
ATOM 823 C C . THR A 1 103 ? 5.756 4.613 -17.286 1.00 95.50 103 THR A C 1
ATOM 825 O O . THR A 1 103 ? 4.960 4.846 -16.375 1.00 95.50 103 THR A O 1
ATOM 828 N N . ASN A 1 104 ? 6.873 3.908 -17.085 1.00 95.00 104 ASN A N 1
ATOM 829 C CA . ASN A 1 104 ? 7.173 3.284 -15.799 1.00 95.00 104 ASN A CA 1
ATOM 830 C C . ASN A 1 104 ? 7.410 4.313 -14.683 1.00 95.00 104 ASN A C 1
ATOM 832 O O . ASN A 1 104 ? 6.994 4.104 -13.543 1.00 95.00 104 ASN A O 1
ATOM 836 N N . ILE A 1 105 ? 8.031 5.454 -15.005 1.00 95.69 105 ILE A N 1
ATOM 837 C CA . ILE A 1 105 ? 8.192 6.578 -14.068 1.00 95.69 105 ILE A CA 1
ATOM 838 C C . ILE A 1 105 ? 6.824 7.096 -13.612 1.00 95.69 105 ILE A C 1
ATOM 840 O O . ILE A 1 105 ? 6.609 7.263 -12.411 1.00 95.69 105 ILE A O 1
ATOM 844 N N . ALA A 1 106 ? 5.899 7.328 -14.547 1.00 95.50 106 ALA A N 1
ATOM 845 C CA . ALA A 1 106 ? 4.553 7.803 -14.235 1.00 95.50 106 ALA A CA 1
ATOM 846 C C . ALA A 1 106 ? 3.757 6.787 -13.397 1.00 95.50 106 ALA A C 1
ATOM 848 O O . ALA A 1 106 ? 3.093 7.172 -12.431 1.00 95.50 106 ALA A O 1
ATOM 849 N N . SER A 1 107 ? 3.871 5.494 -13.715 1.00 94.12 107 SER A N 1
ATOM 850 C CA . SER A 1 107 ? 3.257 4.415 -12.932 1.00 94.12 107 SER A CA 1
ATOM 851 C C . SER A 1 107 ? 3.815 4.372 -11.508 1.00 94.12 107 SER A C 1
ATOM 853 O O . SER A 1 107 ? 3.054 4.416 -10.547 1.00 94.12 107 SER A O 1
ATOM 855 N N . THR A 1 108 ? 5.143 4.401 -11.356 1.00 94.81 108 THR A N 1
ATOM 856 C CA . THR A 1 108 ? 5.804 4.360 -10.040 1.00 94.81 108 THR A CA 1
ATOM 857 C C . THR A 1 108 ? 5.416 5.564 -9.176 1.00 94.81 108 THR A C 1
ATOM 859 O O . THR A 1 108 ? 5.169 5.424 -7.981 1.00 94.81 108 THR A O 1
ATOM 862 N N . TRP A 1 109 ? 5.328 6.765 -9.760 1.00 96.75 109 TRP A N 1
ATOM 863 C CA . TRP A 1 109 ? 4.855 7.946 -9.029 1.00 96.75 109 TRP A CA 1
ATOM 864 C C . TRP A 1 109 ? 3.398 7.823 -8.598 1.00 96.75 109 TRP A C 1
ATOM 866 O O . TRP A 1 109 ? 3.055 8.243 -7.494 1.00 96.75 109 TRP A O 1
ATOM 876 N N . SER A 1 110 ? 2.556 7.234 -9.445 1.00 94.94 110 SER A N 1
ATOM 877 C CA . SER A 1 110 ? 1.153 6.982 -9.116 1.00 94.94 110 SER A CA 1
ATOM 878 C C . SER A 1 110 ? 1.045 6.036 -7.917 1.00 94.94 110 SER A C 1
ATOM 880 O O . SER A 1 110 ? 0.334 6.350 -6.963 1.00 94.94 110 SER A O 1
ATOM 882 N N . ASP A 1 111 ? 1.836 4.960 -7.898 1.00 93.19 111 ASP A N 1
ATOM 883 C CA . ASP A 1 111 ? 1.908 4.019 -6.774 1.00 93.19 111 ASP A CA 1
ATOM 884 C C . ASP A 1 111 ? 2.397 4.696 -5.485 1.00 93.19 111 ASP A C 1
ATOM 886 O O . ASP A 1 111 ? 1.809 4.494 -4.420 1.00 93.19 111 ASP A O 1
ATOM 890 N N . VAL A 1 112 ? 3.417 5.559 -5.568 1.00 96.56 112 VAL A N 1
ATOM 891 C CA . VAL A 1 112 ? 3.908 6.354 -4.426 1.00 96.56 112 VAL A CA 1
ATOM 892 C C . VAL A 1 112 ? 2.811 7.263 -3.872 1.00 96.56 112 VAL A C 1
ATOM 894 O O . VAL A 1 112 ? 2.591 7.285 -2.662 1.00 96.56 112 VAL A O 1
ATOM 897 N N . ILE A 1 113 ? 2.109 8.001 -4.736 1.00 97.38 113 ILE A N 1
ATOM 898 C CA . ILE A 1 113 ? 1.052 8.935 -4.326 1.00 97.38 113 ILE A CA 1
ATOM 899 C C . ILE A 1 113 ? -0.092 8.181 -3.651 1.00 97.38 113 ILE A C 1
ATOM 901 O O . ILE A 1 113 ? -0.513 8.559 -2.558 1.00 97.38 113 ILE A O 1
ATOM 905 N N . VAL A 1 114 ? -0.571 7.101 -4.272 1.00 95.75 114 VAL A N 1
ATOM 906 C CA . VAL A 1 114 ? -1.647 6.272 -3.722 1.00 95.75 114 VAL A CA 1
ATOM 907 C C . VAL A 1 114 ? -1.229 5.708 -2.366 1.00 95.75 114 VAL A C 1
ATOM 909 O O . VAL A 1 114 ? -1.929 5.913 -1.375 1.00 95.75 114 VAL A O 1
ATOM 912 N N . THR A 1 115 ? -0.052 5.087 -2.286 1.00 95.81 115 THR A N 1
ATOM 913 C CA . THR A 1 115 ? 0.478 4.502 -1.046 1.00 95.81 115 THR A CA 1
ATOM 914 C C . THR A 1 115 ? 0.606 5.542 0.067 1.00 95.81 115 THR A C 1
ATOM 916 O O .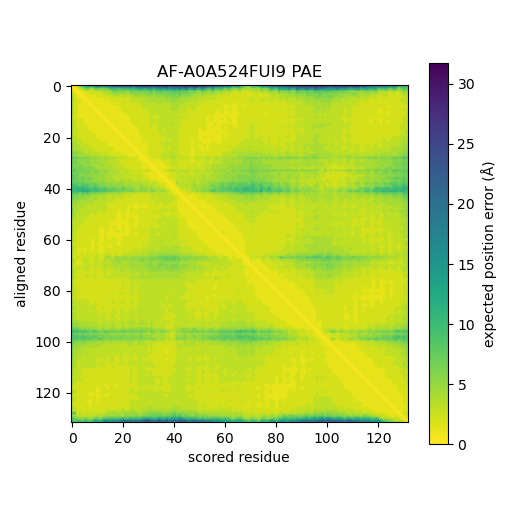 THR A 1 115 ? 0.249 5.273 1.214 1.00 95.81 115 THR A O 1
ATOM 919 N N . LEU A 1 116 ? 1.058 6.756 -0.261 1.00 97.25 116 LEU A N 1
ATOM 920 C CA . LEU A 1 116 ? 1.179 7.847 0.700 1.00 97.25 116 LEU A CA 1
ATOM 921 C C . LEU A 1 116 ? -0.191 8.332 1.197 1.00 97.25 116 LEU A C 1
ATOM 923 O O . LEU A 1 116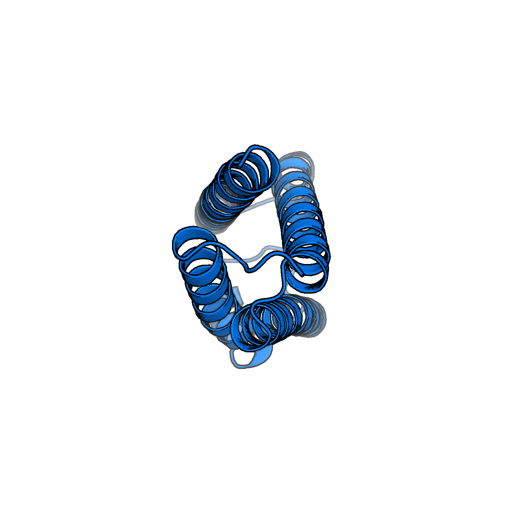 ? -0.345 8.577 2.390 1.00 97.25 116 LEU A O 1
ATOM 927 N N . ILE A 1 117 ? -1.192 8.437 0.317 1.00 97.56 117 ILE A N 1
ATOM 928 C CA . ILE A 1 117 ? -2.566 8.797 0.702 1.00 97.56 117 ILE A CA 1
ATOM 929 C C . ILE A 1 117 ? -3.131 7.766 1.683 1.00 97.56 117 ILE A C 1
ATOM 931 O O . ILE A 1 117 ? -3.657 8.150 2.727 1.00 97.56 117 ILE A O 1
ATOM 935 N N . PHE A 1 118 ? -2.983 6.472 1.383 1.00 96.75 118 PHE A N 1
ATOM 936 C CA . PHE A 1 118 ? -3.420 5.394 2.272 1.00 96.75 118 PHE A CA 1
ATOM 937 C C . PHE A 1 118 ? -2.699 5.442 3.621 1.00 96.75 118 PHE A C 1
ATOM 939 O O . PHE A 1 118 ? -3.350 5.428 4.663 1.00 96.75 118 PHE A O 1
ATOM 946 N N . PHE A 1 119 ? -1.376 5.614 3.611 1.00 97.94 119 PHE A N 1
ATOM 947 C CA . PHE A 1 119 ? -0.586 5.728 4.834 1.00 97.94 119 PHE A CA 1
ATOM 948 C C . PHE A 1 119 ? -1.033 6.911 5.703 1.00 97.94 119 PHE A C 1
ATOM 950 O O . PHE A 1 119 ? -1.219 6.765 6.910 1.00 97.94 119 PHE A O 1
ATOM 957 N N . LEU A 1 120 ? -1.226 8.089 5.103 1.00 97.94 120 LEU A N 1
ATOM 958 C CA . LEU A 1 120 ? -1.651 9.288 5.827 1.00 97.94 120 LEU A CA 1
ATOM 959 C C . LEU A 1 120 ? -3.082 9.159 6.358 1.00 97.94 120 LEU A C 1
ATOM 961 O O . LEU A 1 120 ? -3.359 9.623 7.465 1.00 97.94 120 LEU A O 1
ATOM 965 N N . MET A 1 121 ? -3.974 8.519 5.599 1.00 97.44 121 MET A N 1
ATOM 966 C CA . MET A 1 121 ? -5.333 8.209 6.039 1.00 97.44 121 MET A CA 1
ATOM 967 C C . MET A 1 121 ? -5.307 7.285 7.264 1.00 97.44 121 MET A C 1
ATOM 969 O O . MET A 1 121 ? -5.900 7.624 8.291 1.00 97.44 121 MET A O 1
ATOM 973 N N . ASP A 1 122 ? -4.570 6.176 7.194 1.00 97.25 122 ASP A N 1
ATOM 974 C CA . ASP A 1 122 ? -4.418 5.230 8.303 1.00 97.25 122 ASP A CA 1
ATOM 975 C C . ASP A 1 122 ? -3.829 5.910 9.538 1.00 97.25 122 ASP A C 1
ATOM 977 O O . ASP A 1 122 ? -4.398 5.822 10.628 1.00 97.25 122 ASP A O 1
ATOM 981 N N . LEU A 1 123 ? -2.744 6.669 9.362 1.00 97.69 123 LEU A N 1
ATOM 982 C CA . LEU A 1 123 ? -2.080 7.397 10.438 1.00 97.69 123 LEU A CA 1
ATOM 983 C C . LEU A 1 123 ? -3.020 8.402 11.111 1.00 97.69 123 LEU A C 1
ATOM 985 O O . LEU A 1 123 ? -3.094 8.462 12.341 1.00 97.69 123 LEU A O 1
ATOM 989 N N . TYR A 1 124 ? -3.753 9.190 10.322 1.00 97.81 124 TYR A N 1
ATOM 990 C CA . TYR A 1 124 ? -4.672 10.196 10.844 1.00 97.81 124 TYR A CA 1
ATOM 991 C C . TYR A 1 124 ? -5.776 9.562 11.697 1.00 97.81 124 TYR A C 1
ATOM 993 O O . TYR A 1 124 ? -5.981 9.967 12.847 1.00 97.81 124 TYR A O 1
ATOM 1001 N N . PHE A 1 125 ? -6.467 8.547 11.170 1.00 96.94 125 PHE A N 1
ATOM 1002 C CA . PHE A 1 125 ? -7.576 7.910 11.883 1.00 96.94 125 PHE A CA 1
ATOM 1003 C C . PHE A 1 125 ? -7.106 7.043 13.054 1.00 96.94 125 PHE A C 1
ATOM 1005 O O . PHE A 1 125 ? -7.784 7.001 14.082 1.00 96.94 125 PHE A O 1
ATOM 1012 N N . TYR A 1 126 ? -5.917 6.444 12.964 1.00 96.12 126 TYR A N 1
ATOM 1013 C CA . TYR A 1 126 ? -5.268 5.770 14.085 1.00 96.12 126 TYR A CA 1
ATOM 1014 C C . TYR A 1 126 ? -4.995 6.740 15.244 1.00 96.12 126 TYR A C 1
ATOM 1016 O O . TYR A 1 126 ? -5.373 6.481 16.389 1.00 96.12 126 TYR A O 1
ATOM 1024 N N . LEU A 1 127 ? -4.379 7.896 14.962 1.00 96.38 127 LEU A N 1
ATOM 1025 C CA . LEU A 1 127 ? -4.075 8.899 15.986 1.00 96.38 127 LEU A CA 1
ATOM 1026 C C . LEU A 1 127 ? -5.341 9.536 16.566 1.00 96.38 127 LEU A C 1
ATOM 1028 O O . LEU A 1 127 ? -5.367 9.847 17.758 1.00 96.38 127 LEU A O 1
ATOM 1032 N N . LYS A 1 128 ? -6.385 9.717 15.747 1.00 94.62 128 LYS A N 1
ATOM 1033 C CA . LYS A 1 128 ? -7.697 10.195 16.201 1.00 94.62 128 LYS A CA 1
ATOM 1034 C C . LYS A 1 128 ? -8.322 9.212 17.194 1.00 94.62 128 LYS A C 1
ATOM 1036 O O . LYS A 1 128 ? -8.726 9.636 18.270 1.00 94.62 128 LYS A O 1
ATOM 1041 N N . GLN A 1 129 ? -8.342 7.918 16.869 1.00 92.88 129 GLN A N 1
ATOM 1042 C CA . GLN A 1 129 ? -8.885 6.870 17.739 1.00 92.88 129 GLN A CA 1
ATOM 1043 C C . GLN A 1 129 ? -8.094 6.721 19.043 1.00 92.88 129 GLN A C 1
ATOM 1045 O O . GLN A 1 129 ? -8.686 6.490 20.083 1.00 92.88 129 GLN A O 1
ATOM 1050 N N . LYS A 1 130 ? -6.764 6.866 19.014 1.00 90.50 130 LYS A N 1
ATOM 1051 C CA . LYS A 1 130 ? -5.922 6.740 20.217 1.00 90.50 130 LYS A CA 1
ATOM 1052 C C . LYS A 1 130 ? -6.147 7.862 21.242 1.00 90.50 130 LYS A C 1
ATOM 1054 O O . LYS A 1 130 ? -5.825 7.685 22.413 1.00 90.50 130 LYS A O 1
ATOM 1059 N N . LYS A 1 131 ? -6.608 9.034 20.793 1.00 84.75 131 LYS A N 1
ATOM 1060 C CA . LYS A 1 131 ? -6.831 10.216 21.642 1.00 84.75 131 LYS A CA 1
ATOM 1061 C C . LYS A 1 131 ? -8.241 10.291 22.237 1.00 84.75 131 LYS A C 1
ATOM 1063 O O . LYS A 1 131 ? -8.417 11.067 23.173 1.00 84.75 131 LYS A O 1
ATOM 1068 N N . GLY A 1 132 ? -9.211 9.580 21.660 1.00 70.88 132 GLY A N 1
ATOM 1069 C CA . GLY A 1 132 ? -10.603 9.529 22.121 1.00 70.88 132 GLY A CA 1
ATOM 1070 C C . GLY A 1 132 ? -10.860 8.305 22.979 1.00 70.88 132 GLY A C 1
ATOM 1071 O O . GLY A 1 132 ? -11.584 8.460 23.982 1.00 70.88 132 GLY A O 1
#

Mean predicted aligned error: 3.22 Å

Radius of gyration: 15.92 Å; Cα contacts (8 Å, |Δi|>4): 131; chains: 1; bounding box: 36×25×46 Å